Protein AF-A0A838SLT6-F1 (afdb_monomer_lite)

Structure (mmCIF, N/CA/C/O backbone):
data_AF-A0A838SLT6-F1
#
_entry.id   AF-A0A838SLT6-F1
#
loop_
_atom_site.group_PDB
_atom_site.id
_atom_site.type_symbol
_atom_site.label_atom_id
_atom_site.label_alt_id
_atom_site.label_comp_id
_atom_s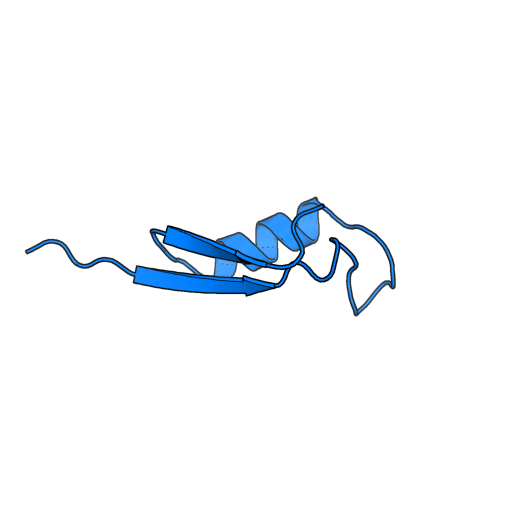ite.label_asym_id
_atom_site.label_entity_id
_atom_site.label_seq_id
_atom_site.pdbx_PDB_ins_code
_atom_site.Cartn_x
_atom_site.Cartn_y
_atom_site.Cartn_z
_atom_site.occupancy
_atom_site.B_iso_or_equiv
_atom_site.auth_seq_id
_atom_site.auth_comp_id
_atom_site.auth_asym_id
_atom_site.auth_atom_id
_atom_site.pdbx_PDB_model_num
ATOM 1 N N . MET A 1 1 ? -16.735 6.743 19.490 1.00 74.12 1 MET A N 1
ATOM 2 C CA . MET A 1 1 ? -15.260 6.755 19.576 1.00 74.12 1 MET A CA 1
ATOM 3 C C . MET A 1 1 ? -14.751 6.462 18.181 1.00 74.12 1 MET A C 1
ATOM 5 O O . MET A 1 1 ? -15.149 5.442 17.635 1.00 74.12 1 MET A O 1
ATOM 9 N N . THR A 1 2 ? -14.007 7.374 17.565 1.00 91.81 2 THR A N 1
ATOM 10 C CA . TH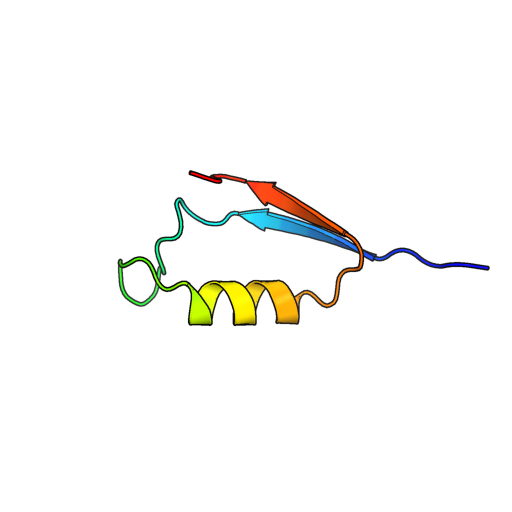R A 1 2 ? -13.468 7.155 16.214 1.00 91.81 2 THR A CA 1
ATOM 11 C C . THR A 1 2 ? -12.173 6.359 16.333 1.00 91.81 2 THR A C 1
ATOM 13 O O . THR A 1 2 ? -11.337 6.693 17.170 1.00 91.81 2 THR A O 1
ATOM 16 N N . VAL A 1 3 ? -12.026 5.301 15.537 1.00 92.75 3 VAL A N 1
ATOM 17 C CA . VAL A 1 3 ? -10.786 4.520 15.424 1.00 92.75 3 VAL A CA 1
ATOM 18 C C . VAL A 1 3 ? -10.129 4.901 14.101 1.00 92.75 3 VAL A C 1
ATOM 20 O O . VAL A 1 3 ? -10.831 5.024 13.104 1.00 92.75 3 VAL A O 1
ATOM 23 N N . LEU A 1 4 ? -8.814 5.119 14.117 1.00 97.12 4 LEU A N 1
ATOM 24 C CA . LEU A 1 4 ? -8.005 5.433 12.939 1.00 97.12 4 LEU A CA 1
ATOM 25 C C . LEU A 1 4 ? -7.024 4.295 12.672 1.00 97.12 4 LEU A C 1
ATOM 27 O O . LEU A 1 4 ? -6.304 3.865 13.576 1.00 97.12 4 LEU A O 1
ATOM 31 N N . ARG A 1 5 ? -6.974 3.845 11.421 1.00 97.62 5 ARG A N 1
ATOM 32 C CA . ARG A 1 5 ? -6.024 2.857 10.919 1.00 97.62 5 ARG A CA 1
ATOM 33 C C . ARG A 1 5 ? -4.907 3.561 10.171 1.00 97.62 5 ARG A C 1
ATOM 35 O O . ARG A 1 5 ? -5.141 4.236 9.171 1.00 97.62 5 ARG A O 1
ATOM 42 N N . LEU A 1 6 ? -3.689 3.380 10.665 1.00 97.94 6 LEU A N 1
ATOM 43 C CA . LEU A 1 6 ? -2.482 3.950 10.081 1.00 97.94 6 LEU A CA 1
ATOM 44 C C . LEU A 1 6 ? -1.652 2.835 9.449 1.00 97.94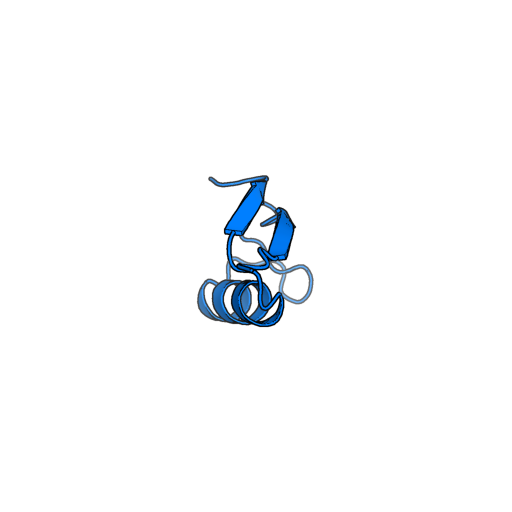 6 LEU A C 1
ATOM 46 O O . LEU 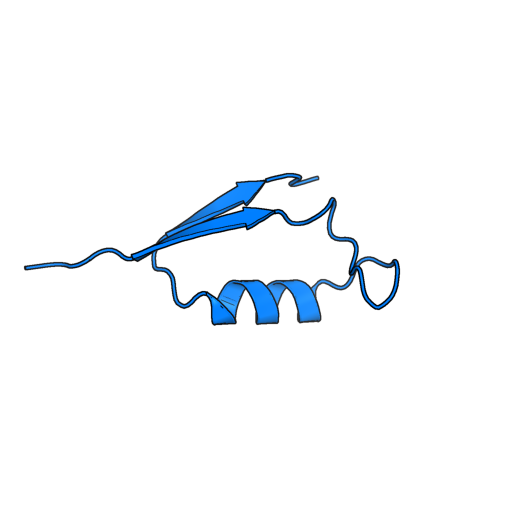A 1 6 ? -1.467 1.783 10.062 1.00 97.94 6 LEU A O 1
ATOM 50 N N . ALA A 1 7 ? -1.126 3.084 8.254 1.00 98.25 7 ALA A N 1
ATOM 51 C CA . ALA A 1 7 ? -0.184 2.192 7.586 1.00 98.25 7 ALA A CA 1
ATOM 52 C C . ALA A 1 7 ? 0.985 2.976 6.981 1.00 98.25 7 ALA A C 1
ATOM 54 O O . ALA A 1 7 ? 0.895 4.182 6.742 1.00 98.25 7 ALA A O 1
ATOM 55 N N . THR A 1 8 ? 2.084 2.278 6.702 1.00 97.88 8 THR A N 1
ATOM 56 C CA . THR A 1 8 ? 3.175 2.801 5.873 1.00 97.88 8 THR A CA 1
ATOM 57 C C . THR A 1 8 ? 3.335 1.909 4.652 1.00 97.88 8 THR A C 1
ATOM 59 O O . THR A 1 8 ? 3.160 0.694 4.749 1.00 97.88 8 THR A O 1
ATOM 62 N N . PHE A 1 9 ? 3.659 2.500 3.505 1.00 96.81 9 PHE A N 1
ATOM 63 C CA . PHE A 1 9 ? 3.886 1.751 2.277 1.00 96.81 9 PHE A CA 1
ATOM 64 C C . PHE A 1 9 ? 5.022 2.367 1.463 1.00 96.81 9 PHE A C 1
ATOM 66 O O . PHE A 1 9 ? 4.975 3.541 1.091 1.00 96.81 9 PHE A O 1
ATOM 73 N N . ASN A 1 10 ? 6.042 1.560 1.186 1.00 94.94 10 ASN A N 1
ATOM 74 C CA . ASN A 1 10 ? 7.145 1.946 0.323 1.00 94.94 10 ASN A CA 1
ATOM 75 C C . ASN A 1 10 ? 6.777 1.629 -1.132 1.00 94.94 10 ASN A C 1
ATOM 77 O O . ASN A 1 10 ? 6.434 0.488 -1.446 1.00 94.94 10 ASN A O 1
ATOM 81 N N . LEU A 1 11 ? 6.829 2.643 -1.997 1.00 93.50 11 LEU A N 1
ATOM 82 C CA . LEU A 1 11 ? 6.455 2.531 -3.405 1.00 93.50 11 LEU A CA 1
ATOM 83 C C . LEU A 1 11 ? 7.539 1.889 -4.270 1.00 93.50 11 LEU A C 1
ATOM 85 O O . LEU A 1 11 ? 7.248 1.545 -5.415 1.00 93.50 11 LEU A O 1
ATOM 89 N N . LEU A 1 12 ? 8.764 1.755 -3.752 1.00 93.81 12 LEU A N 1
ATOM 90 C CA . LEU A 1 12 ? 9.929 1.257 -4.481 1.00 93.81 12 LEU A CA 1
ATOM 91 C C . LEU A 1 12 ? 10.150 2.027 -5.790 1.00 93.81 12 LEU A C 1
ATOM 93 O O . LEU A 1 12 ? 10.299 1.421 -6.852 1.00 93.81 12 LEU A O 1
ATOM 97 N N . HIS A 1 13 ? 10.081 3.365 -5.734 1.00 90.69 13 HIS A N 1
ATOM 98 C CA . HIS A 1 13 ? 10.153 4.241 -6.916 1.00 90.69 13 HIS A CA 1
ATOM 99 C C . HIS A 1 13 ? 9.080 3.891 -7.981 1.00 90.69 13 HIS A C 1
ATOM 101 O O . HIS A 1 13 ? 9.263 4.022 -9.192 1.00 90.69 13 HIS A O 1
ATOM 107 N N . GLY A 1 14 ? 7.945 3.336 -7.537 1.00 88.00 14 GLY A N 1
ATOM 108 C CA . GLY A 1 14 ? 6.849 2.852 -8.377 1.00 88.00 14 GLY A CA 1
ATOM 109 C C . GLY A 1 14 ? 7.102 1.520 -9.090 1.00 88.00 14 GLY A C 1
ATOM 110 O O . GLY A 1 14 ? 6.226 1.078 -9.837 1.00 88.00 14 GLY A O 1
ATOM 111 N N . VAL A 1 15 ? 8.257 0.877 -8.893 1.00 90.75 15 VAL A N 1
ATOM 112 C CA . VAL A 1 15 ? 8.681 -0.319 -9.633 1.00 90.75 15 VAL A CA 1
ATOM 113 C C . VAL A 1 15 ? 8.138 -1.594 -8.982 1.00 90.75 15 VAL A C 1
ATOM 115 O O . VAL A 1 15 ? 8.469 -1.936 -7.848 1.00 90.75 15 VAL A O 1
ATOM 118 N N . SER A 1 16 ? 7.326 -2.345 -9.732 1.00 86.69 16 SER A N 1
ATOM 119 C CA . SER A 1 16 ? 6.866 -3.681 -9.332 1.00 86.69 16 SER A CA 1
ATOM 120 C C . SER A 1 16 ? 8.053 -4.637 -9.205 1.00 86.69 16 SER A C 1
ATOM 122 O O . SER A 1 16 ? 8.830 -4.786 -10.147 1.00 86.69 16 SER A O 1
ATOM 124 N N . LEU A 1 17 ? 8.154 -5.356 -8.084 1.00 87.50 17 LEU A N 1
ATOM 125 C CA . LEU A 1 17 ? 9.153 -6.419 -7.912 1.00 87.50 17 LEU A CA 1
ATOM 126 C C . LEU A 1 17 ? 8.874 -7.648 -8.786 1.00 87.50 17 LEU A C 1
ATOM 128 O O . LEU A 1 17 ? 9.801 -8.387 -9.104 1.00 87.50 17 LEU A O 1
ATOM 132 N N . ALA A 1 18 ? 7.614 -7.875 -9.165 1.00 88.38 18 ALA A N 1
ATOM 133 C CA . ALA A 1 18 ? 7.245 -9.002 -10.016 1.00 88.38 1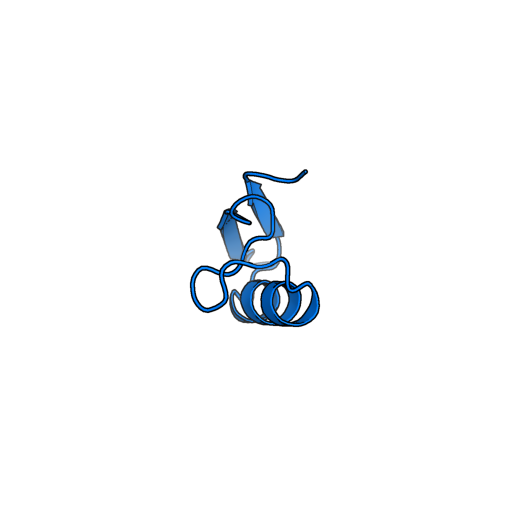8 ALA A CA 1
ATOM 134 C C . ALA A 1 18 ? 7.639 -8.762 -11.481 1.00 88.38 18 ALA A C 1
ATOM 136 O O . ALA A 1 18 ? 8.057 -9.691 -12.167 1.00 88.38 18 ALA A O 1
ATOM 137 N N . ASP A 1 19 ? 7.549 -7.509 -11.938 1.00 86.88 19 ASP A N 1
ATOM 138 C CA . ASP A 1 19 ? 7.617 -7.169 -13.365 1.00 86.88 19 ASP A CA 1
ATOM 139 C C . ASP A 1 19 ? 8.752 -6.197 -13.711 1.00 86.88 19 ASP A C 1
ATOM 141 O O . ASP A 1 19 ? 8.909 -5.815 -14.871 1.00 86.88 19 ASP A O 1
ATOM 145 N N . GLY A 1 20 ? 9.505 -5.731 -12.709 1.00 90.50 20 GLY A N 1
ATOM 146 C CA . GLY A 1 20 ? 10.630 -4.805 -12.864 1.00 90.50 20 GLY A CA 1
ATOM 147 C C . GLY A 1 20 ? 10.267 -3.468 -13.516 1.00 90.50 20 GLY A C 1
ATOM 148 O O . GLY A 1 20 ? 11.134 -2.802 -14.076 1.00 90.50 20 GLY A O 1
ATOM 149 N N . SER A 1 21 ? 8.990 -3.085 -13.501 1.00 89.88 21 SER A N 1
ATOM 150 C CA . SER A 1 21 ? 8.469 -1.926 -14.229 1.00 89.88 21 SER A CA 1
ATOM 151 C C . SER A 1 21 ? 7.413 -1.173 -13.428 1.00 89.88 21 SER A C 1
ATOM 153 O O . SER A 1 21 ? 6.805 -1.711 -12.499 1.00 89.88 21 SER A O 1
ATOM 155 N N . VAL A 1 22 ? 7.192 0.093 -13.791 1.00 89.81 22 VAL A N 1
ATOM 156 C CA . VAL A 1 22 ? 6.206 0.943 -13.119 1.00 89.81 22 VAL A CA 1
ATOM 157 C C . VAL A 1 22 ? 4.789 0.539 -13.509 1.00 89.81 22 VAL A C 1
ATOM 159 O O . VAL A 1 22 ? 4.402 0.641 -14.673 1.00 89.81 22 VAL A O 1
ATOM 162 N N . GLN A 1 23 ? 3.987 0.143 -12.519 1.00 89.56 23 GLN A N 1
ATOM 163 C CA . GLN A 1 23 ? 2.598 -0.277 -12.721 1.00 89.56 23 GLN A CA 1
ATOM 164 C C . GLN A 1 23 ? 1.639 0.426 -11.768 1.00 89.56 23 GLN A C 1
ATOM 166 O O . GLN A 1 23 ? 1.334 -0.044 -10.673 1.00 89.56 23 GLN A O 1
ATOM 171 N N . ARG A 1 24 ? 1.090 1.551 -12.2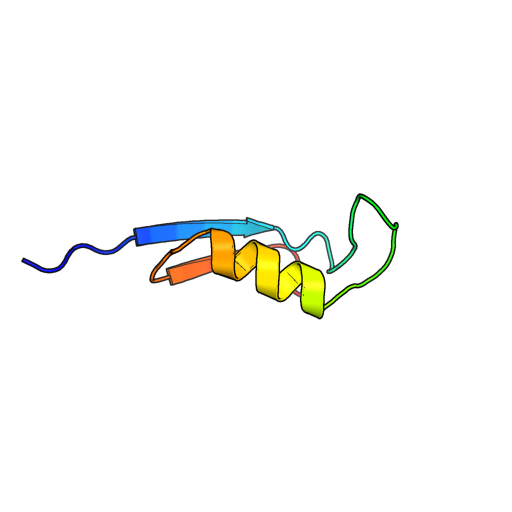32 1.00 90.12 24 ARG A N 1
ATOM 172 C CA . ARG A 1 24 ? 0.189 2.395 -11.433 1.00 90.12 24 ARG A CA 1
ATOM 173 C C . ARG A 1 24 ? -1.055 1.649 -10.947 1.00 90.12 24 ARG A C 1
ATOM 175 O O . ARG A 1 24 ? -1.419 1.784 -9.787 1.00 90.12 24 ARG A O 1
ATOM 182 N N . ALA A 1 25 ? -1.693 0.849 -11.802 1.00 92.31 25 ALA A N 1
ATOM 183 C CA . ALA A 1 25 ? -2.907 0.117 -11.430 1.00 92.31 25 ALA A CA 1
ATOM 184 C C . ALA A 1 25 ? -2.649 -0.911 -10.314 1.00 92.31 25 ALA A C 1
ATOM 186 O O . ALA A 1 25 ? -3.397 -0.956 -9.339 1.00 92.31 25 ALA A O 1
ATOM 187 N N . ALA A 1 26 ? -1.560 -1.678 -10.428 1.00 89.81 26 ALA A N 1
ATOM 188 C CA . ALA A 1 26 ? -1.148 -2.639 -9.409 1.00 89.81 26 ALA A CA 1
ATOM 189 C C . ALA A 1 26 ? -0.783 -1.936 -8.094 1.00 89.81 26 ALA A C 1
ATOM 191 O O . ALA A 1 26 ? -1.193 -2.377 -7.022 1.00 89.81 26 ALA A O 1
ATOM 192 N N . LEU A 1 27 ? -0.092 -0.794 -8.174 1.00 91.56 27 LEU A N 1
ATOM 193 C CA . LEU A 1 27 ? 0.239 0.003 -6.999 1.00 91.56 27 LEU A CA 1
ATOM 194 C C . LEU A 1 27 ? -1.014 0.524 -6.279 1.00 91.56 27 LEU A C 1
ATOM 196 O O . LEU A 1 27 ? -1.111 0.414 -5.058 1.00 91.56 27 LEU A O 1
ATOM 200 N N . HIS A 1 28 ? -1.991 1.051 -7.022 1.00 92.62 28 HIS A N 1
ATOM 201 C CA . HIS A 1 28 ? -3.263 1.495 -6.448 1.00 92.62 28 HIS A CA 1
ATOM 202 C C . HIS A 1 28 ? -4.026 0.345 -5.789 1.00 92.62 28 HIS A C 1
ATOM 204 O O . HIS A 1 28 ? -4.576 0.522 -4.703 1.00 92.62 28 HIS A O 1
ATOM 210 N N . GLN A 1 29 ? -4.033 -0.836 -6.410 1.00 94.19 29 GLN A N 1
ATOM 211 C CA . GLN A 1 29 ? -4.660 -2.021 -5.833 1.00 94.19 29 GLN A CA 1
ATOM 212 C C . GLN A 1 29 ? -3.968 -2.449 -4.530 1.00 94.19 29 GLN A C 1
ATOM 214 O O . GLN A 1 29 ? -4.648 -2.700 -3.537 1.00 94.19 29 GLN A O 1
ATOM 219 N N . ALA A 1 30 ? -2.632 -2.486 -4.514 1.00 93.00 30 ALA A N 1
ATOM 220 C CA . ALA A 1 30 ? -1.848 -2.843 -3.335 1.00 93.00 30 ALA A CA 1
ATOM 221 C C . ALA A 1 30 ? -2.057 -1.847 -2.184 1.00 93.00 30 ALA A C 1
ATOM 223 O O . ALA A 1 30 ? -2.304 -2.260 -1.054 1.00 93.00 30 ALA A O 1
ATOM 224 N N . ALA A 1 31 ? -2.037 -0.542 -2.476 1.00 93.75 31 ALA A N 1
ATOM 225 C CA . ALA A 1 31 ? -2.309 0.497 -1.487 1.00 93.75 31 ALA A CA 1
ATOM 226 C C . ALA A 1 31 ? -3.743 0.404 -0.935 1.00 93.75 31 ALA A C 1
ATOM 228 O O . ALA A 1 31 ? -3.946 0.528 0.270 1.00 93.75 31 ALA A O 1
ATOM 229 N N . GLY A 1 32 ? -4.734 0.137 -1.795 1.00 95.12 32 GLY A N 1
ATOM 230 C CA . GLY A 1 32 ? -6.127 -0.050 -1.380 1.00 95.12 32 GLY A CA 1
ATOM 231 C C . GLY A 1 32 ? -6.333 -1.269 -0.476 1.00 95.12 32 GLY A C 1
ATOM 232 O O . GLY A 1 32 ? -7.136 -1.217 0.451 1.00 95.12 32 GLY A O 1
ATOM 233 N N . ALA A 1 33 ? -5.566 -2.342 -0.687 1.00 97.06 33 ALA A N 1
ATOM 234 C CA . ALA A 1 33 ? -5.635 -3.553 0.129 1.00 97.06 33 ALA A CA 1
ATOM 235 C C . ALA A 1 33 ? -5.116 -3.370 1.571 1.00 97.06 33 ALA A C 1
ATOM 237 O O . ALA A 1 33 ? -5.391 -4.216 2.420 1.00 97.06 33 ALA A O 1
ATOM 238 N N . LEU A 1 34 ? -4.401 -2.276 1.870 1.00 97.31 34 LEU A N 1
ATOM 239 C CA . LEU A 1 34 ? -3.984 -1.936 3.238 1.00 97.31 34 LEU A CA 1
ATOM 240 C C . LEU A 1 34 ? -5.176 -1.569 4.133 1.00 97.31 34 LEU A C 1
ATOM 242 O O . LEU A 1 34 ? -5.085 -1.699 5.358 1.00 97.31 34 LEU A O 1
ATOM 246 N N . ASP A 1 35 ? -6.280 -1.116 3.521 1.00 96.62 35 ASP A N 1
ATOM 247 C CA . ASP A 1 35 ? -7.523 -0.767 4.215 1.00 96.62 35 ASP A CA 1
ATOM 248 C C . ASP A 1 35 ? -7.254 0.210 5.381 1.00 96.62 35 ASP A C 1
ATOM 250 O O . ASP A 1 35 ? -7.713 0.047 6.507 1.00 96.62 35 ASP A O 1
ATOM 254 N N . ALA A 1 36 ? -6.384 1.192 5.133 1.00 97.81 36 ALA A N 1
ATOM 255 C CA . ALA A 1 36 ? -5.971 2.194 6.106 1.00 97.81 36 ALA A CA 1
ATOM 256 C C . ALA A 1 36 ? -6.643 3.537 5.812 1.00 97.81 36 ALA A C 1
ATOM 258 O O . ALA A 1 36 ? -6.802 3.919 4.653 1.00 97.81 36 ALA A O 1
ATOM 259 N N . ASP A 1 37 ? -6.976 4.279 6.867 1.00 97.31 37 ASP A N 1
ATOM 260 C CA . ASP A 1 37 ? -7.547 5.622 6.750 1.00 97.31 37 ASP A CA 1
ATOM 261 C C . ASP A 1 37 ? -6.478 6.644 6.338 1.00 97.31 37 ASP A C 1
ATOM 263 O O . ASP A 1 37 ? -6.757 7.602 5.618 1.00 97.31 37 ASP A O 1
ATOM 267 N N . VAL A 1 38 ? -5.238 6.440 6.799 1.00 97.12 38 VAL A N 1
ATOM 268 C CA . VAL A 1 38 ? -4.079 7.266 6.445 1.00 97.12 38 VAL A CA 1
ATOM 269 C C . VAL A 1 38 ? -2.886 6.368 6.144 1.00 97.12 38 VAL A C 1
ATOM 271 O O . VAL A 1 38 ? -2.539 5.481 6.929 1.00 97.12 38 VAL A O 1
ATOM 274 N N . VAL A 1 39 ? -2.221 6.644 5.023 1.00 97.81 39 VAL A N 1
ATOM 275 C CA . VAL A 1 39 ? -1.009 5.938 4.602 1.00 97.81 39 VAL A CA 1
ATOM 276 C C . VAL A 1 39 ? 0.153 6.920 4.500 1.00 97.81 39 VAL A C 1
ATOM 278 O O . VAL A 1 39 ? 0.073 7.918 3.788 1.00 97.81 39 VAL A O 1
ATOM 281 N N . GLY A 1 40 ? 1.251 6.619 5.192 1.00 97.94 40 GLY A N 1
ATOM 282 C CA . GLY A 1 40 ? 2.539 7.273 4.968 1.00 97.94 40 GLY A CA 1
ATOM 283 C C . GLY A 1 40 ? 3.298 6.585 3.835 1.00 97.94 40 GLY A C 1
ATOM 284 O O . GLY A 1 40 ? 3.578 5.389 3.929 1.00 97.94 40 GLY A O 1
ATOM 285 N N . LEU A 1 41 ? 3.654 7.328 2.787 1.00 96.81 41 LEU A N 1
ATOM 286 C CA . LEU A 1 41 ? 4.363 6.798 1.618 1.00 96.81 41 LEU A CA 1
ATOM 287 C C . LEU A 1 41 ? 5.874 7.064 1.692 1.00 96.81 41 LEU A C 1
ATOM 289 O O . LEU A 1 41 ? 6.299 8.086 2.232 1.00 96.81 41 LEU A O 1
ATOM 293 N N . GLN A 1 42 ? 6.679 6.134 1.175 1.00 97.06 42 GLN A N 1
ATOM 294 C CA . GLN A 1 42 ? 8.134 6.270 1.005 1.00 97.06 42 GLN A CA 1
ATOM 295 C C . GLN A 1 42 ? 8.512 6.040 -0.460 1.00 97.06 42 GLN A C 1
ATOM 297 O O . GLN A 1 42 ? 7.791 5.332 -1.162 1.00 97.06 42 GLN A O 1
ATOM 302 N N . GLU A 1 43 ? 9.649 6.605 -0.885 1.00 95.31 43 GLU A N 1
ATOM 303 C CA . GLU A 1 43 ? 10.147 6.510 -2.272 1.00 95.31 43 GLU A CA 1
ATOM 304 C C . GLU A 1 43 ? 9.102 7.007 -3.285 1.00 95.31 43 GLU A C 1
ATOM 306 O O . GLU A 1 43 ? 8.780 6.347 -4.271 1.00 95.31 43 GLU A O 1
ATOM 311 N N . VAL A 1 44 ? 8.502 8.158 -2.958 1.00 92.44 44 VAL A N 1
ATOM 312 C CA . VAL A 1 44 ? 7.575 8.877 -3.833 1.00 92.44 44 VAL A CA 1
ATOM 313 C C . VAL A 1 44 ? 8.398 9.780 -4.744 1.00 92.44 44 VAL A C 1
ATOM 315 O O . VAL A 1 44 ? 8.890 10.815 -4.289 1.00 92.44 44 VAL A O 1
ATOM 318 N N . ASP A 1 45 ? 8.538 9.363 -5.996 1.00 81.88 45 ASP A N 1
ATOM 319 C CA . ASP A 1 45 ? 9.147 10.149 -7.075 1.00 81.88 45 ASP A CA 1
ATOM 320 C C . ASP A 1 45 ? 8.187 11.209 -7.637 1.00 81.88 45 ASP A C 1
ATOM 322 O O . ASP A 1 45 ? 6.962 10.930 -7.725 1.00 81.88 45 ASP A O 1
#

Sequence (45 aa):
MTVLRLATFNLLHGVSLADGSVQRAALHQAAGALDADVVGLQEVD

Radius of gyration: 11.95 Å; chains: 1; bounding box: 26×19×34 Å

pLDDT: mean 92.89, std 4.8, range [74.12, 98.25]

Secondary structure (DSSP, 8-state):
-----EEEEE-GGGB-TTTSSB-HHHHHHHHHHT--SEEEEES--

Foldseek 3Di:
DDDFFEEEDECVLQADPVPRDRDPVVSVVVVVVSVGPYYHYHNDD